Protein AF-A0A9C9X2F8-F1 (afdb_monomer_lite)

Radius of gyration: 18.72 Å; chains: 1; bounding box: 45×38×49 Å

Secondary structure (DSSP, 8-state):
-------TTS---HHHHHHHHHGGG---EEES-PBPBTT-TTSPPB-GGGGHHHHHHHHS-GGG-SEEEE-TTSTTTT-B-TTBGGGGSSTT-BGGGT-SEEEE-S-GGG--PPPPPTTSS-TTTHHHHHHH-S---GGGG-TT--HHHHHHHHHHHH-HHHHTTT--

Structure (mmCIF, N/CA/C/O backbone):
data_AF-A0A9C9X2F8-F1
#
_entry.id   AF-A0A9C9X2F8-F1
#
loop_
_atom_site.group_PDB
_atom_site.id
_atom_site.type_symbol
_atom_site.label_atom_id
_atom_site.label_alt_id
_atom_site.label_comp_id
_atom_site.label_asym_id
_atom_site.label_entity_id
_atom_site.label_seq_id
_atom_site.pdbx_PDB_ins_code
_atom_site.Cartn_x
_atom_site.Cartn_y
_atom_site.Cartn_z
_atom_site.occupancy
_atom_site.B_iso_or_equiv
_atom_site.auth_seq_id
_atom_site.auth_comp_id
_atom_site.auth_asym_id
_atom_site.auth_atom_id
_atom_site.pdbx_PDB_model_num
ATOM 1 N N . MET A 1 1 ? -17.280 -19.512 14.807 1.00 25.94 1 MET A N 1
ATOM 2 C CA . MET A 1 1 ? -17.739 -19.463 13.405 1.00 25.94 1 MET A CA 1
ATOM 3 C C . MET A 1 1 ? -16.893 -18.416 12.729 1.00 25.94 1 MET A C 1
ATOM 5 O O . MET A 1 1 ? -16.997 -17.252 13.082 1.00 25.94 1 MET A O 1
ATOM 9 N N . ILE A 1 2 ? -15.946 -18.869 11.920 1.00 29.59 2 ILE A N 1
ATOM 10 C CA . ILE A 1 2 ? -14.978 -18.025 11.233 1.00 29.59 2 ILE A CA 1
ATOM 11 C C . ILE A 1 2 ? -15.634 -17.686 9.886 1.00 29.59 2 ILE A C 1
ATOM 13 O O . ILE A 1 2 ? -16.286 -18.530 9.276 1.00 29.59 2 ILE A O 1
ATOM 17 N N . SER A 1 3 ? -15.610 -16.417 9.495 1.00 25.34 3 SER A N 1
ATOM 18 C CA . SER A 1 3 ? -16.040 -15.980 8.169 1.00 25.34 3 SER A CA 1
ATOM 19 C C . SER A 1 3 ? -15.026 -14.961 7.687 1.00 25.34 3 SER A C 1
ATOM 21 O O . SER A 1 3 ? -14.938 -13.866 8.238 1.00 25.34 3 SER A O 1
ATOM 23 N N . SER A 1 4 ? -14.219 -15.336 6.704 1.00 35.31 4 SER A N 1
ATOM 24 C CA . SER A 1 4 ? -13.266 -14.438 6.050 1.00 35.31 4 SER A CA 1
ATOM 25 C C . SER A 1 4 ? -13.968 -13.637 4.952 1.00 35.31 4 SER A C 1
ATOM 27 O O . SER A 1 4 ? -14.810 -14.159 4.215 1.00 35.31 4 SER A O 1
ATOM 29 N N . VAL A 1 5 ? -13.629 -12.354 4.861 1.00 45.47 5 VAL A N 1
ATOM 30 C CA . VAL A 1 5 ? -14.133 -11.379 3.882 1.00 45.47 5 VAL A CA 1
ATOM 31 C C . VAL A 1 5 ? -13.143 -11.371 2.696 1.00 45.47 5 VAL A C 1
ATOM 33 O O . VAL A 1 5 ? -11.949 -11.285 2.944 1.00 45.47 5 VAL A O 1
ATOM 36 N N . ARG A 1 6 ? -13.423 -11.599 1.398 1.00 51.44 6 ARG A N 1
ATOM 37 C CA . ARG A 1 6 ? -14.552 -11.452 0.442 1.00 51.44 6 ARG A CA 1
ATOM 38 C C . ARG A 1 6 ? -14.752 -10.079 -0.202 1.00 51.44 6 ARG A C 1
ATOM 40 O O . ARG A 1 6 ? -15.878 -9.604 -0.229 1.00 51.44 6 ARG A O 1
ATOM 47 N N . ALA A 1 7 ? -13.732 -9.534 -0.871 1.00 41.25 7 ALA A N 1
ATOM 48 C CA . ALA A 1 7 ? -13.933 -8.474 -1.866 1.00 41.25 7 ALA A CA 1
ATOM 49 C C . ALA A 1 7 ? -14.735 -8.996 -3.084 1.00 41.25 7 ALA A C 1
ATOM 51 O O . ALA A 1 7 ? -14.185 -9.316 -4.138 1.00 41.25 7 ALA A O 1
ATOM 52 N N . VAL A 1 8 ? -16.049 -9.150 -2.921 1.00 39.16 8 VAL A N 1
ATOM 53 C CA . VAL A 1 8 ? -16.995 -9.476 -3.991 1.00 39.16 8 VAL A CA 1
ATOM 54 C C . VAL A 1 8 ? -17.320 -8.166 -4.704 1.00 39.16 8 VAL A C 1
ATOM 56 O O . VAL A 1 8 ? -18.042 -7.338 -4.164 1.00 39.16 8 VAL A O 1
ATOM 59 N N . GLY A 1 9 ? -16.760 -7.963 -5.901 1.00 37.91 9 GLY A N 1
ATOM 60 C CA . GLY A 1 9 ? -17.049 -6.788 -6.740 1.00 37.91 9 GLY A CA 1
ATOM 61 C C . GLY A 1 9 ? -15.831 -6.064 -7.322 1.00 37.91 9 GLY A C 1
ATOM 62 O O . GLY A 1 9 ? -15.999 -5.166 -8.142 1.00 37.91 9 GLY A O 1
ATOM 63 N N . THR A 1 10 ? -14.609 -6.451 -6.956 1.00 45.69 10 THR A N 1
ATOM 64 C CA . THR A 1 10 ? -13.365 -5.919 -7.540 1.00 45.69 10 THR A CA 1
ATOM 65 C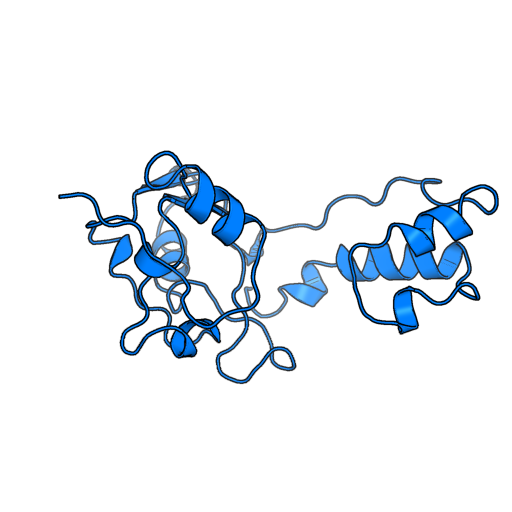 C . THR A 1 10 ? -12.691 -6.920 -8.480 1.00 45.69 10 THR A C 1
ATOM 67 O O . THR A 1 10 ? -13.000 -8.112 -8.481 1.00 45.69 10 THR A O 1
ATOM 70 N N . ILE A 1 11 ? -11.771 -6.410 -9.311 1.00 49.09 11 ILE A N 1
ATOM 71 C CA . ILE A 1 11 ? -10.882 -7.188 -10.190 1.00 49.09 11 ILE A CA 1
ATOM 72 C C . ILE A 1 11 ? -10.329 -8.398 -9.421 1.00 49.09 11 ILE A C 1
ATOM 74 O O . ILE A 1 11 ? -9.925 -8.268 -8.265 1.00 49.09 11 ILE A O 1
ATOM 78 N N . VAL A 1 12 ? -10.314 -9.575 -10.054 1.00 54.19 12 VAL A N 1
ATOM 79 C CA . VAL A 1 12 ? -9.730 -10.795 -9.480 1.00 54.19 12 VAL A CA 1
ATOM 80 C C . VAL A 1 12 ? -8.234 -10.568 -9.253 1.00 54.19 12 VAL A C 1
ATOM 82 O O . VAL A 1 12 ? -7.422 -10.696 -10.163 1.00 54.19 12 VAL A O 1
ATOM 85 N N . CYS A 1 13 ? -7.874 -10.199 -8.028 1.00 67.94 13 CYS A N 1
ATOM 86 C CA . CYS A 1 13 ? -6.489 -10.105 -7.587 1.00 67.94 13 CYS A CA 1
ATOM 87 C C . CYS A 1 13 ? -6.002 -11.476 -7.100 1.00 67.94 13 CYS A C 1
ATOM 89 O O . CYS A 1 13 ? -6.800 -12.303 -6.657 1.00 67.94 13 CYS A O 1
ATOM 91 N N . LEU A 1 14 ? -4.683 -11.701 -7.118 1.00 80.75 14 LEU A N 1
ATOM 92 C CA . LEU A 1 14 ? -4.062 -12.956 -6.666 1.00 80.75 14 LEU A CA 1
ATOM 93 C C . LEU A 1 14 ? -4.565 -13.405 -5.282 1.00 80.75 14 LEU A C 1
ATOM 95 O O . LEU A 1 14 ? -4.837 -14.585 -5.089 1.00 80.75 14 LEU A O 1
ATOM 99 N N . GLY A 1 15 ? -4.766 -12.467 -4.350 1.00 81.38 15 GLY A N 1
ATOM 100 C CA . GLY A 1 15 ? -5.301 -12.767 -3.018 1.00 81.38 15 GLY A CA 1
ATOM 101 C C . GLY A 1 15 ? -6.671 -13.456 -3.043 1.00 81.38 15 GLY A C 1
ATOM 102 O O . GLY A 1 15 ? -6.886 -14.406 -2.296 1.00 81.38 15 GLY A O 1
ATOM 103 N N . ASN A 1 16 ? -7.563 -13.065 -3.960 1.00 80.12 16 ASN A N 1
ATOM 104 C CA . ASN A 1 16 ? -8.880 -13.694 -4.103 1.00 80.12 16 ASN A CA 1
ATOM 105 C C . ASN A 1 16 ? -8.765 -15.136 -4.617 1.00 80.12 16 ASN A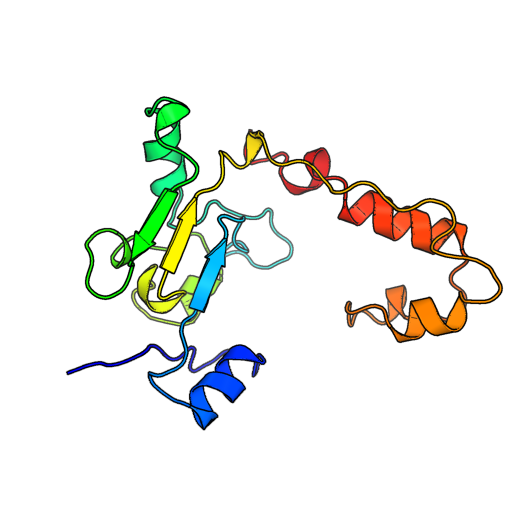 C 1
ATOM 107 O O . ASN A 1 16 ? -9.527 -15.997 -4.187 1.00 80.12 16 ASN A O 1
ATOM 111 N N . LEU A 1 17 ? -7.807 -15.408 -5.511 1.00 86.81 17 LEU A N 1
ATOM 112 C CA . LEU A 1 17 ? -7.546 -16.757 -6.023 1.00 86.81 17 LEU A CA 1
ATOM 113 C C . LEU A 1 17 ? -6.962 -17.663 -4.938 1.00 86.81 17 LEU A C 1
ATOM 115 O O . LEU A 1 17 ? -7.425 -18.788 -4.765 1.00 86.81 17 LEU A O 1
ATOM 119 N N . VAL A 1 18 ? -5.991 -17.155 -4.172 1.00 88.69 18 VAL A N 1
ATOM 120 C CA . VAL A 1 18 ? -5.421 -17.877 -3.026 1.00 88.69 18 VAL A CA 1
ATOM 121 C C . VAL A 1 18 ? -6.527 -18.198 -2.027 1.00 88.69 18 VAL A C 1
ATOM 123 O O . VAL A 1 18 ? -6.706 -19.357 -1.660 1.00 88.69 18 VAL A O 1
ATOM 126 N N . TYR A 1 19 ? -7.334 -17.205 -1.653 1.00 86.12 19 TYR A N 1
ATOM 127 C CA . TYR A 1 19 ? -8.460 -17.405 -0.750 1.00 86.12 19 TYR A CA 1
ATOM 128 C C . TYR A 1 19 ? -9.468 -18.435 -1.281 1.00 86.12 19 TYR A C 1
ATOM 130 O O . TYR A 1 19 ? -9.891 -19.316 -0.538 1.00 86.12 19 TYR A O 1
ATOM 138 N N . ALA A 1 20 ? -9.815 -18.388 -2.571 1.00 87.62 20 ALA A N 1
ATOM 139 C CA . ALA A 1 20 ? -10.707 -19.373 -3.183 1.00 87.62 20 ALA A CA 1
ATOM 140 C C . ALA A 1 20 ? -10.159 -20.811 -3.096 1.00 87.62 20 ALA A C 1
ATOM 142 O O . ALA A 1 20 ? -10.940 -21.756 -3.008 1.00 87.62 20 ALA A O 1
ATOM 143 N N . GLN A 1 21 ? -8.834 -20.979 -3.095 1.00 93.31 21 GLN A N 1
ATOM 144 C CA . GLN A 1 21 ? -8.182 -22.286 -3.047 1.00 93.31 21 GLN A CA 1
ATOM 145 C C . GLN A 1 21 ? -7.992 -22.827 -1.622 1.00 93.31 21 GLN A C 1
ATOM 147 O O . GLN A 1 21 ? -8.156 -24.027 -1.406 1.00 93.31 21 GLN A O 1
ATOM 152 N N . ILE A 1 22 ? -7.613 -21.981 -0.656 1.00 93.25 22 ILE A N 1
ATOM 153 C CA . ILE A 1 22 ? -7.232 -22.432 0.700 1.00 93.25 22 ILE A CA 1
ATOM 154 C C . ILE A 1 22 ? -8.158 -21.932 1.817 1.00 93.25 22 ILE A C 1
ATOM 156 O O . ILE A 1 22 ? -7.978 -22.314 2.977 1.00 93.25 22 ILE A O 1
ATOM 160 N N . GLY A 1 23 ? -9.155 -21.112 1.481 1.00 89.06 23 GLY A N 1
ATOM 161 C CA . GLY A 1 23 ? -10.150 -20.575 2.403 1.00 89.06 23 GLY A CA 1
ATOM 162 C C . GLY A 1 23 ? -9.517 -19.862 3.593 1.00 89.06 23 GLY A C 1
ATOM 163 O O . GLY A 1 23 ? -8.592 -19.064 3.452 1.00 89.06 23 GLY A O 1
ATOM 164 N N . GLU A 1 24 ? -9.986 -20.207 4.788 1.00 87.75 24 GLU A N 1
ATOM 165 C CA . GLU A 1 24 ? -9.591 -19.587 6.061 1.00 87.75 24 GLU A CA 1
ATOM 166 C C . GLU A 1 24 ? -8.127 -19.811 6.458 1.00 87.75 24 GLU A C 1
ATOM 168 O O . GLU A 1 24 ? -7.652 -19.217 7.422 1.00 87.75 24 GLU A O 1
ATOM 173 N N . LYS A 1 25 ? -7.394 -20.653 5.720 1.00 89.81 25 LYS A N 1
ATOM 174 C CA . LYS A 1 25 ? -5.940 -20.787 5.881 1.00 89.81 25 LYS A CA 1
ATOM 175 C C . LYS A 1 25 ? -5.177 -19.603 5.274 1.00 89.81 25 LYS A C 1
ATOM 177 O O . LYS A 1 25 ? -3.975 -19.488 5.491 1.00 89.81 25 LYS A O 1
ATOM 182 N N . CYS A 1 26 ? -5.848 -18.751 4.499 1.00 90.56 26 CYS A N 1
ATOM 183 C CA . CYS A 1 26 ? -5.304 -17.502 3.983 1.00 90.56 26 CYS A CA 1
ATOM 184 C C . CYS A 1 26 ? -5.438 -16.381 5.023 1.00 90.56 26 CYS A C 1
ATOM 186 O O . CYS A 1 26 ? -6.452 -16.280 5.713 1.00 90.56 26 CYS A O 1
ATOM 188 N N . CYS A 1 27 ? -4.433 -15.510 5.087 1.00 91.25 27 CYS A N 1
ATOM 189 C CA . CYS A 1 27 ? -4.436 -14.298 5.900 1.00 91.25 27 CYS A CA 1
ATOM 190 C C . CYS A 1 27 ? -3.924 -13.124 5.059 1.00 91.25 27 CYS A C 1
ATOM 192 O O . CYS A 1 27 ? -2.909 -13.249 4.369 1.00 91.25 27 CYS A O 1
ATOM 194 N N . THR A 1 28 ? -4.625 -11.993 5.115 1.00 92.31 28 THR A N 1
ATOM 195 C CA . THR A 1 28 ? -4.243 -10.747 4.448 1.00 92.31 28 THR A CA 1
ATOM 196 C C . THR A 1 28 ? -3.644 -9.780 5.458 1.00 92.31 28 THR A C 1
ATOM 198 O O . THR A 1 28 ? -4.343 -9.263 6.327 1.00 92.31 28 THR A O 1
ATOM 201 N N . ILE A 1 29 ? -2.354 -9.487 5.304 1.00 95.06 29 ILE A N 1
ATOM 202 C CA . ILE A 1 29 ? -1.645 -8.497 6.116 1.00 95.06 29 ILE A CA 1
ATOM 203 C C . ILE A 1 29 ? -1.474 -7.227 5.289 1.00 95.06 29 ILE A C 1
ATOM 205 O O . ILE A 1 29 ? -0.885 -7.264 4.207 1.00 95.06 29 ILE A O 1
ATOM 209 N N . PHE A 1 30 ? -1.956 -6.097 5.800 1.00 95.62 30 PHE A N 1
ATOM 210 C CA . PHE A 1 30 ? -1.748 -4.800 5.172 1.00 95.62 30 PHE A CA 1
ATOM 211 C C . PHE A 1 30 ? -0.668 -3.999 5.893 1.00 95.62 30 PHE A C 1
ATOM 213 O O . PHE A 1 30 ? -0.725 -3.781 7.104 1.00 95.62 30 PHE A O 1
ATOM 220 N N . LEU A 1 31 ? 0.307 -3.524 5.122 1.00 96.31 31 LEU A N 1
ATOM 221 C CA . LEU A 1 31 ? 1.311 -2.580 5.595 1.00 96.31 31 LEU A CA 1
ATOM 222 C C . LEU A 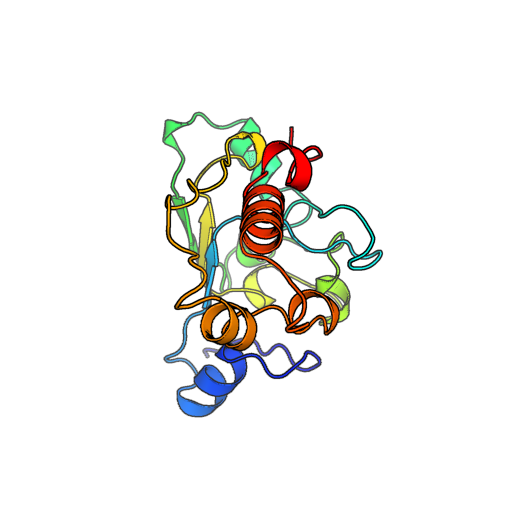1 31 ? 0.768 -1.164 5.427 1.00 96.31 31 LEU A C 1
ATOM 224 O O . LEU A 1 31 ? 0.315 -0.802 4.336 1.00 96.31 31 LEU A O 1
ATOM 228 N N . HIS A 1 32 ? 0.834 -0.372 6.497 1.00 95.88 32 HIS A N 1
ATOM 229 C CA . HIS A 1 32 ? 0.357 1.005 6.529 1.00 95.88 32 HIS A CA 1
ATOM 230 C C . HIS A 1 32 ? 0.845 1.777 5.298 1.00 95.88 32 HIS A C 1
ATOM 232 O O . HIS A 1 32 ? 2.043 1.950 5.071 1.00 95.88 32 HIS A O 1
ATOM 238 N N . SER A 1 33 ? -0.098 2.159 4.443 1.00 93.88 33 SER A N 1
ATOM 239 C CA . SER A 1 33 ? 0.160 2.856 3.190 1.00 93.88 33 SER A CA 1
ATOM 240 C C . SER A 1 33 ? -1.105 3.583 2.735 1.00 93.88 33 SER A C 1
ATOM 242 O O . SER A 1 33 ? -2.204 3.138 3.071 1.00 93.88 33 SER A O 1
ATOM 244 N N . PRO A 1 34 ? -0.986 4.692 1.984 1.00 93.69 34 PRO A N 1
ATOM 245 C CA . PRO A 1 34 ? -2.136 5.507 1.609 1.00 93.69 34 PRO A CA 1
ATOM 246 C C . PRO A 1 34 ? -3.171 4.772 0.761 1.00 93.69 34 PRO A C 1
ATOM 248 O O . PRO A 1 34 ? -2.831 3.922 -0.064 1.00 93.69 34 PRO A O 1
ATOM 251 N N . TRP A 1 35 ? -4.436 5.165 0.892 1.00 93.75 35 TRP A N 1
ATOM 252 C CA . TRP A 1 35 ? -5.541 4.580 0.133 1.00 93.75 35 TRP A CA 1
ATOM 253 C C . TRP A 1 35 ? -6.000 5.479 -1.018 1.00 93.75 35 TRP A C 1
ATOM 255 O O . TRP A 1 35 ? -5.907 6.704 -0.915 1.00 93.75 35 TRP A O 1
ATOM 265 N N . PRO A 1 36 ? -6.475 4.916 -2.146 1.00 92.38 36 PRO A N 1
ATOM 266 C CA . PRO A 1 36 ? -7.051 5.722 -3.217 1.00 92.38 36 PRO A CA 1
ATOM 267 C C . PRO A 1 36 ? -8.250 6.521 -2.699 1.00 92.38 36 PRO A C 1
ATOM 269 O O . PRO A 1 36 ? -9.055 6.002 -1.931 1.00 92.38 36 PRO A O 1
ATOM 272 N N . SER A 1 37 ? -8.402 7.773 -3.129 1.00 93.69 37 SER A N 1
ATOM 273 C CA . SER A 1 37 ? -9.532 8.610 -2.711 1.00 93.69 37 SER A CA 1
ATOM 274 C C . SER A 1 37 ? -10.870 8.072 -3.222 1.00 93.69 37 SER A C 1
ATOM 276 O O . SER A 1 37 ? -10.969 7.602 -4.357 1.00 93.69 37 SER A O 1
ATOM 278 N N . LYS A 1 38 ? -11.944 8.273 -2.449 1.00 94.50 38 LYS A N 1
ATOM 279 C CA . LYS A 1 38 ? -13.335 8.055 -2.892 1.00 94.50 38 LYS A CA 1
ATOM 280 C C . LYS A 1 38 ? -13.709 8.825 -4.162 1.00 94.50 38 LYS A C 1
ATOM 282 O O . LYS A 1 38 ? -14.688 8.484 -4.819 1.00 94.50 38 LYS A O 1
ATOM 287 N N . CYS A 1 39 ? -12.951 9.871 -4.491 1.00 93.69 39 CYS A N 1
ATOM 288 C CA . CYS A 1 39 ? -13.121 10.681 -5.694 1.00 93.69 39 CYS A CA 1
ATOM 289 C C . CYS A 1 39 ? -12.356 10.119 -6.914 1.00 93.69 39 CYS A C 1
ATOM 291 O O . CYS A 1 39 ? -12.306 10.776 -7.953 1.00 93.69 39 CYS A O 1
ATOM 293 N N . GLY A 1 40 ? -11.761 8.927 -6.793 1.00 88.94 40 GLY A N 1
ATOM 294 C CA . GLY A 1 40 ? -11.080 8.198 -7.862 1.00 88.94 40 GLY A CA 1
ATOM 295 C C . GLY A 1 40 ? -9.552 8.326 -7.849 1.00 88.94 40 GLY A C 1
ATOM 296 O O . GLY A 1 40 ? -8.971 9.156 -7.151 1.00 88.94 40 GLY A O 1
ATOM 297 N N . TYR A 1 41 ? -8.896 7.506 -8.677 1.00 85.00 41 TYR A N 1
ATOM 298 C CA . TYR A 1 41 ? -7.430 7.391 -8.774 1.00 85.00 41 TYR A CA 1
ATOM 299 C C . TYR A 1 41 ? -6.717 8.641 -9.314 1.00 85.00 41 TYR A C 1
ATOM 301 O O . TYR A 1 41 ? -5.503 8.762 -9.177 1.00 85.00 41 TYR A O 1
ATOM 309 N N . SER A 1 42 ? -7.448 9.576 -9.930 1.00 87.06 42 SER A N 1
ATOM 310 C CA . SER A 1 42 ? -6.897 10.853 -10.408 1.00 87.06 42 SER A CA 1
ATOM 311 C C . SER A 1 42 ? -6.765 11.906 -9.305 1.00 87.06 42 SER A C 1
ATOM 313 O O . SER A 1 42 ? -6.236 12.994 -9.542 1.00 87.06 42 SER A O 1
ATOM 315 N N . LYS A 1 43 ? -7.273 11.618 -8.104 1.00 89.62 43 LYS A N 1
ATOM 316 C CA . LYS A 1 43 ? -7.210 12.507 -6.947 1.00 89.62 43 LYS A CA 1
ATOM 317 C C . LYS A 1 43 ? -6.084 12.081 -6.004 1.00 89.62 43 LYS A C 1
ATOM 319 O O . LYS A 1 43 ? -5.652 10.929 -6.057 1.00 89.62 43 LYS A O 1
ATOM 324 N N . PRO A 1 44 ? -5.587 12.999 -5.153 1.00 89.56 44 PRO A N 1
ATOM 325 C CA . PRO A 1 44 ? -4.608 12.641 -4.137 1.00 89.56 44 PRO A CA 1
ATOM 326 C C . PRO A 1 44 ? -5.109 11.477 -3.280 1.00 89.56 44 PRO A C 1
ATOM 328 O O . PRO A 1 44 ? -6.311 11.357 -3.046 1.00 89.56 44 PRO A O 1
ATOM 331 N N . TYR A 1 45 ? -4.186 10.633 -2.824 1.00 91.81 45 TYR A N 1
ATOM 332 C CA . TYR A 1 45 ? -4.496 9.557 -1.886 1.00 91.81 45 TYR A CA 1
ATOM 333 C C . TYR A 1 45 ? -5.104 10.114 -0.585 1.00 91.81 45 TYR A C 1
ATOM 335 O O . TYR A 1 45 ? -5.075 11.313 -0.325 1.00 91.81 45 TYR A O 1
ATOM 343 N N . VAL A 1 46 ? -5.661 9.246 0.245 1.00 94.56 46 VAL A N 1
ATOM 344 C CA . VAL A 1 46 ? -6.182 9.588 1.571 1.00 94.56 46 VAL A CA 1
ATOM 345 C C . VAL A 1 46 ? -5.520 8.720 2.632 1.00 94.56 46 VAL A C 1
ATOM 347 O O . VAL A 1 46 ? -4.913 7.690 2.316 1.00 94.56 46 VAL A O 1
ATOM 350 N N . TYR A 1 47 ? -5.631 9.145 3.887 1.00 95.56 47 TYR A N 1
ATOM 351 C CA . TYR A 1 47 ? -5.202 8.323 5.006 1.00 95.56 47 TYR A CA 1
ATOM 352 C C . TYR A 1 47 ? -6.064 7.051 5.088 1.00 95.56 47 TYR A C 1
ATOM 354 O O . TYR A 1 47 ? -7.272 7.113 4.831 1.00 95.56 47 TYR A O 1
ATOM 362 N N . PRO A 1 48 ? -5.476 5.893 5.432 1.00 95.62 48 PRO A N 1
ATOM 363 C CA . PRO A 1 48 ? -6.238 4.693 5.755 1.00 95.62 48 PRO A CA 1
ATOM 364 C C . PRO A 1 48 ? -7.180 4.930 6.927 1.00 95.62 48 PRO A C 1
ATOM 366 O O . PRO A 1 48 ? -6.902 5.762 7.789 1.00 95.62 48 PRO A O 1
ATOM 369 N N . ALA A 1 49 ? -8.262 4.155 6.983 1.00 96.44 49 ALA A N 1
ATOM 370 C CA . ALA A 1 49 ? -9.185 4.173 8.115 1.00 96.44 49 ALA A CA 1
ATOM 371 C C . ALA A 1 49 ? -9.661 5.600 8.504 1.00 96.44 49 ALA A C 1
ATOM 373 O O . ALA A 1 49 ? -9.681 5.973 9.678 1.00 96.44 49 ALA A O 1
ATOM 374 N N . ASP A 1 50 ? -9.925 6.436 7.492 1.00 96.38 50 ASP A N 1
ATOM 375 C CA . ASP A 1 50 ? -10.328 7.844 7.618 1.00 96.38 50 ASP A CA 1
ATOM 376 C C . ASP A 1 50 ? -9.368 8.731 8.441 1.00 96.38 50 ASP A C 1
ATOM 378 O O . ASP A 1 50 ? -9.753 9.794 8.925 1.00 96.38 50 ASP A O 1
ATOM 382 N N . GLY A 1 51 ? -8.097 8.328 8.561 1.00 95.94 51 GLY A N 1
ATOM 383 C CA . GLY A 1 51 ? -7.059 9.056 9.299 1.00 95.94 51 GLY A CA 1
ATOM 384 C C . GLY A 1 51 ? -7.056 8.817 10.804 1.00 95.94 51 GLY A C 1
ATOM 385 O O . GLY A 1 51 ? -6.241 9.414 11.502 1.00 95.94 51 GLY A O 1
ATOM 386 N N . ILE A 1 52 ? -7.914 7.933 11.318 1.00 97.12 52 ILE A N 1
ATOM 387 C CA . ILE A 1 52 ? -8.003 7.656 12.759 1.00 97.12 52 ILE A CA 1
ATOM 388 C C . ILE A 1 52 ? -6.710 7.014 13.276 1.00 97.12 52 ILE A C 1
ATOM 390 O O . ILE A 1 52 ? -6.233 7.370 14.352 1.00 97.12 52 ILE A O 1
ATOM 394 N N . ILE A 1 53 ? -6.121 6.098 12.499 1.00 96.56 53 ILE A N 1
ATOM 395 C CA . ILE A 1 53 ? -4.861 5.428 12.858 1.00 96.56 53 ILE A CA 1
ATOM 396 C C . ILE A 1 53 ? -3.732 6.461 12.957 1.00 96.56 53 ILE A C 1
ATOM 398 O O . ILE A 1 53 ? -3.026 6.510 13.961 1.00 96.56 53 ILE A O 1
ATOM 402 N N . ASP A 1 54 ? -3.581 7.313 11.945 1.00 95.06 54 ASP A N 1
ATOM 403 C CA . ASP A 1 54 ? -2.549 8.349 11.916 1.00 95.06 54 ASP A CA 1
ATOM 404 C C . ASP A 1 54 ? -2.729 9.382 13.032 1.00 95.06 54 ASP A C 1
ATOM 406 O O . ASP A 1 54 ? -1.752 9.748 13.680 1.00 95.06 54 ASP A O 1
ATOM 410 N N . ALA A 1 55 ? -3.966 9.808 13.306 1.00 95.25 55 ALA A N 1
ATOM 411 C CA . ALA A 1 55 ? -4.266 10.725 14.403 1.00 95.25 55 ALA A CA 1
ATOM 412 C C . ALA A 1 55 ? -3.888 10.129 15.768 1.00 95.25 55 ALA A C 1
ATOM 414 O O . ALA A 1 55 ? -3.293 10.817 16.591 1.00 95.25 55 ALA A O 1
ATOM 415 N N . LEU A 1 56 ? -4.162 8.839 15.992 1.00 94.50 56 LEU A N 1
ATOM 416 C CA . LEU A 1 56 ? -3.737 8.141 17.205 1.00 94.50 56 LEU A CA 1
ATOM 417 C C . LEU A 1 56 ? -2.209 8.150 17.349 1.00 94.50 56 LEU A C 1
ATOM 419 O O . LEU A 1 56 ? -1.690 8.511 18.401 1.00 94.50 56 LEU A O 1
ATOM 423 N N . PHE A 1 57 ? -1.476 7.765 16.302 1.00 94.81 57 PHE A N 1
ATOM 424 C CA . PHE A 1 57 ? -0.014 7.684 16.368 1.00 94.81 57 PHE A CA 1
ATOM 425 C C . PHE A 1 57 ? 0.696 9.040 16.321 1.00 94.81 57 PHE A C 1
ATOM 427 O O . PHE A 1 57 ? 1.875 9.099 16.664 1.00 94.81 57 PHE A O 1
ATOM 434 N N . ALA A 1 58 ? 0.007 10.118 15.943 1.00 93.00 58 ALA A N 1
ATOM 435 C CA . ALA A 1 58 ? 0.518 11.480 16.077 1.00 93.00 58 ALA A CA 1
ATOM 436 C C . ALA A 1 58 ? 0.645 11.910 17.550 1.00 93.00 58 ALA A C 1
ATOM 438 O O . ALA A 1 58 ? 1.555 12.664 17.886 1.00 93.00 58 ALA A O 1
ATOM 439 N N . GLU A 1 59 ? -0.221 11.390 18.424 1.00 94.19 59 GLU A N 1
ATOM 440 C CA . GLU A 1 59 ? -0.227 11.678 19.867 1.00 94.19 59 GLU A CA 1
ATOM 441 C C . GLU A 1 59 ? 0.659 10.712 20.678 1.00 94.19 59 GLU A C 1
ATOM 443 O O . GLU A 1 59 ? 0.950 10.948 21.852 1.00 94.19 59 GLU A O 1
ATOM 448 N N . LEU A 1 60 ? 1.097 9.605 20.071 1.00 93.38 60 LEU A N 1
ATOM 449 C CA . LEU A 1 60 ? 1.929 8.594 20.722 1.00 93.38 60 LEU A CA 1
ATOM 450 C C . LEU A 1 60 ? 3.419 8.813 20.442 1.00 93.38 60 LEU A C 1
ATOM 452 O O . LEU A 1 60 ? 3.838 9.238 19.366 1.00 93.38 60 LEU A O 1
ATOM 456 N N . SER A 1 61 ? 4.259 8.448 21.410 1.00 91.62 61 SER A N 1
ATOM 457 C CA . SER A 1 61 ? 5.708 8.434 21.214 1.00 91.62 61 SER A CA 1
ATOM 458 C C . SER A 1 61 ? 6.133 7.362 20.208 1.00 91.62 61 SER A C 1
ATOM 460 O O . SER A 1 61 ? 5.505 6.310 20.073 1.00 91.62 61 SER A O 1
ATOM 462 N N . ALA A 1 62 ? 7.286 7.576 19.567 1.00 92.12 62 ALA A N 1
ATOM 463 C CA . ALA A 1 62 ? 7.862 6.624 18.613 1.00 92.12 62 ALA A CA 1
ATOM 464 C C . ALA A 1 62 ? 8.171 5.234 19.202 1.00 92.12 62 ALA A C 1
ATOM 466 O O . ALA A 1 62 ? 8.372 4.288 18.456 1.00 92.12 62 ALA A O 1
ATOM 467 N N . SER A 1 63 ? 8.163 5.079 20.529 1.00 95.19 63 SER A N 1
ATOM 468 C CA . SER A 1 63 ? 8.297 3.780 21.201 1.00 95.19 63 SER A CA 1
ATOM 469 C C . SER A 1 63 ? 7.116 2.829 20.969 1.00 95.19 63 SER A C 1
ATOM 471 O O . SER A 1 63 ? 7.229 1.652 21.296 1.00 95.19 63 SER A O 1
ATOM 473 N N . TYR A 1 64 ? 5.988 3.324 20.449 1.00 94.25 64 TYR A N 1
ATOM 474 C CA . TYR A 1 64 ? 4.792 2.525 20.163 1.00 94.25 64 TYR A CA 1
ATOM 475 C C . TYR A 1 64 ? 4.724 1.999 18.725 1.00 94.25 64 TYR A C 1
ATOM 477 O O . TYR A 1 64 ? 3.780 1.284 18.398 1.00 94.25 64 TYR A O 1
ATOM 485 N N . TYR A 1 65 ? 5.690 2.331 17.862 1.00 94.38 65 TYR A N 1
ATOM 486 C CA . TYR A 1 65 ? 5.775 1.778 16.511 1.00 94.38 65 TYR A CA 1
ATOM 487 C C . TYR A 1 65 ? 7.208 1.340 16.162 1.00 94.38 65 TYR A C 1
ATOM 489 O O . TYR A 1 65 ? 8.170 1.949 16.630 1.00 94.38 65 TYR A O 1
ATOM 497 N N . PRO A 1 66 ? 7.381 0.277 15.352 1.00 96.00 66 PRO A N 1
ATOM 498 C CA . PRO A 1 66 ? 6.353 -0.450 14.597 1.00 96.00 66 PRO A CA 1
ATOM 499 C C . PRO A 1 66 ? 5.455 -1.345 15.469 1.00 96.00 66 PRO A C 1
ATOM 501 O O . PRO A 1 66 ? 5.904 -1.904 16.465 1.00 96.00 66 PRO A O 1
ATOM 504 N N . VAL A 1 67 ? 4.189 -1.504 15.075 1.00 97.38 67 VAL A N 1
ATOM 505 C CA . VAL A 1 67 ? 3.196 -2.324 15.791 1.00 97.38 67 VAL A CA 1
ATOM 506 C C . VAL A 1 67 ? 2.204 -2.979 14.830 1.00 97.38 67 VAL A C 1
ATOM 508 O O . VAL A 1 67 ? 1.897 -2.441 13.765 1.00 97.38 67 VAL A O 1
ATOM 511 N N . GLY A 1 68 ? 1.729 -4.170 15.201 1.00 97.00 68 GLY A N 1
ATOM 512 C CA . GLY A 1 68 ? 0.736 -4.942 14.460 1.00 97.00 68 GLY A CA 1
ATOM 513 C C . GLY A 1 68 ? -0.573 -5.088 15.233 1.00 97.00 68 GLY A C 1
ATOM 514 O O . GLY A 1 68 ? -0.562 -5.222 16.455 1.00 97.00 68 GLY A O 1
ATOM 515 N N . PHE A 1 69 ? -1.687 -5.103 14.509 1.00 97.00 69 PHE A N 1
ATOM 516 C CA . PHE A 1 69 ? -3.033 -5.283 15.041 1.00 97.00 69 PHE A CA 1
ATOM 517 C C . PHE A 1 69 ? -3.747 -6.412 14.306 1.00 97.00 69 PHE A C 1
ATOM 519 O O . PHE A 1 69 ? -3.696 -6.478 13.075 1.00 97.00 69 PHE A O 1
ATOM 526 N N . ASP A 1 70 ? -4.452 -7.253 15.059 1.00 97.00 70 ASP A N 1
ATOM 527 C CA . ASP A 1 70 ? -5.534 -8.067 14.509 1.00 97.00 70 ASP A CA 1
ATOM 528 C C . ASP A 1 70 ? -6.742 -7.155 14.266 1.00 97.00 70 ASP A C 1
ATOM 530 O O . ASP A 1 70 ? -7.109 -6.338 15.120 1.00 97.00 70 ASP A O 1
ATOM 534 N N . THR A 1 71 ? -7.339 -7.254 13.089 1.00 96.62 71 THR A N 1
ATOM 535 C CA . THR A 1 71 ? -8.536 -6.493 12.730 1.00 96.62 71 THR A CA 1
ATOM 536 C C . THR A 1 71 ? -9.800 -7.322 12.944 1.00 96.62 71 THR A C 1
ATOM 538 O O . THR A 1 71 ? -10.850 -6.766 13.242 1.00 96.62 71 THR A O 1
ATOM 541 N N . ARG A 1 72 ? -9.750 -8.649 12.830 1.00 91.38 72 ARG A N 1
ATOM 542 C CA . ARG A 1 72 ? -10.958 -9.464 12.697 1.00 91.38 72 ARG A CA 1
ATOM 543 C C . ARG A 1 72 ? -11.743 -9.512 14.005 1.00 91.38 72 ARG A C 1
ATOM 545 O O . ARG A 1 72 ? -11.285 -10.080 14.994 1.00 91.38 72 ARG A O 1
ATOM 552 N N . GLY A 1 73 ? -12.957 -8.961 14.006 1.00 93.75 73 GLY A N 1
ATOM 553 C CA . GLY A 1 73 ? -13.797 -8.920 15.204 1.00 93.75 73 GLY A CA 1
ATOM 554 C C . GLY A 1 73 ? -13.198 -8.089 16.344 1.00 93.75 73 GLY A C 1
ATOM 555 O O . GLY A 1 73 ? -13.565 -8.292 17.503 1.00 93.75 73 GLY A O 1
ATOM 556 N N . THR A 1 74 ? -12.270 -7.175 16.040 1.00 97.00 74 THR A N 1
ATOM 557 C CA . THR A 1 74 ? -11.660 -6.275 17.025 1.00 97.00 74 THR A CA 1
ATOM 558 C C . THR A 1 74 ? -12.192 -4.849 16.860 1.00 97.00 74 THR A C 1
ATOM 560 O O . THR A 1 74 ? -12.581 -4.457 15.757 1.00 97.00 74 THR A O 1
ATOM 563 N N . PRO A 1 75 ? -12.147 -4.008 17.914 1.00 96.50 75 PRO A N 1
ATOM 564 C CA . PRO A 1 75 ? -12.469 -2.585 17.780 1.00 96.50 75 PRO A CA 1
ATOM 565 C C . PRO A 1 75 ? -11.603 -1.868 16.735 1.00 96.50 75 PRO A C 1
ATOM 567 O O . PRO A 1 75 ? -12.044 -0.902 16.120 1.00 96.50 75 PRO A O 1
ATOM 570 N N . PHE A 1 76 ? -10.376 -2.354 16.515 1.00 96.44 76 PHE A N 1
ATOM 571 C CA . PHE A 1 76 ? -9.473 -1.822 15.499 1.00 96.44 76 PHE A CA 1
ATOM 572 C C . PHE A 1 76 ? -9.948 -2.167 14.078 1.00 96.44 76 PHE A C 1
ATOM 574 O O . PHE A 1 76 ? -9.840 -1.349 13.168 1.00 96.44 76 PHE A O 1
ATOM 581 N N . GLY A 1 77 ? -10.534 -3.349 13.875 1.00 96.94 77 GLY A N 1
ATOM 582 C CA . GLY A 1 77 ? -11.169 -3.719 12.612 1.00 96.94 77 GLY A CA 1
ATOM 583 C C . GLY A 1 77 ? -12.416 -2.922 12.270 1.00 96.94 77 GLY A C 1
ATOM 584 O O . GLY A 1 77 ? -12.695 -2.720 11.091 1.00 96.94 77 GLY A O 1
ATOM 585 N N . SER A 1 78 ? -13.139 -2.430 13.277 1.00 97.06 78 SER A N 1
ATOM 586 C CA . SER A 1 78 ? -14.349 -1.619 13.092 1.00 97.06 78 SER A CA 1
ATOM 587 C C . SER A 1 78 ? -14.073 -0.186 12.618 1.00 97.06 78 SER A C 1
ATOM 589 O O . SER A 1 78 ? -15.016 0.579 12.418 1.00 97.06 78 SER A O 1
ATOM 591 N N . LEU A 1 79 ? -12.804 0.202 12.433 1.00 97.69 79 LEU A N 1
ATOM 592 C CA . LEU A 1 79 ? -12.456 1.525 11.924 1.00 97.69 79 LEU A CA 1
ATOM 593 C C . LEU A 1 79 ? -13.015 1.739 10.498 1.00 97.69 79 LEU A C 1
ATOM 595 O O . LEU A 1 79 ? -12.841 0.866 9.641 1.00 97.69 79 LEU A O 1
ATOM 599 N N . PRO A 1 80 ? -13.665 2.886 10.221 1.00 96.88 80 PRO A N 1
ATOM 600 C CA . PRO A 1 80 ? -14.306 3.172 8.938 1.00 96.88 80 PRO A CA 1
ATOM 601 C C . PRO A 1 80 ? -13.301 3.545 7.844 1.00 96.88 80 PRO A C 1
ATOM 603 O O . PRO A 1 80 ? -12.231 4.067 8.130 1.00 96.88 80 PRO A O 1
ATOM 606 N N . GLY A 1 81 ? -13.669 3.353 6.574 1.00 95.12 81 GLY A N 1
ATOM 607 C CA . GLY A 1 81 ? -12.874 3.796 5.417 1.00 95.12 81 GLY A CA 1
ATOM 608 C C . GLY A 1 81 ? -13.659 4.617 4.390 1.00 95.12 81 GLY A C 1
ATOM 609 O O . GLY A 1 81 ? -13.524 4.403 3.183 1.00 95.12 81 GLY A O 1
ATOM 610 N N . ASN A 1 82 ? -14.495 5.551 4.841 1.00 95.06 82 ASN A N 1
ATOM 611 C CA . ASN A 1 82 ? -15.436 6.313 4.014 1.00 95.06 82 ASN A CA 1
ATOM 612 C C . ASN A 1 82 ? -14.798 7.367 3.100 1.00 95.06 82 ASN A C 1
ATOM 614 O O . ASN A 1 82 ? -15.455 7.887 2.192 1.00 95.06 82 ASN A O 1
ATOM 618 N N . THR A 1 83 ? -13.546 7.737 3.342 1.00 94.94 83 THR A N 1
ATOM 619 C CA . THR A 1 83 ? -12.769 8.662 2.505 1.00 94.94 83 THR A CA 1
ATOM 620 C C . THR A 1 83 ? -12.086 7.962 1.332 1.00 94.94 83 THR A C 1
ATOM 622 O O . THR A 1 83 ? -11.677 8.630 0.376 1.00 94.94 83 THR A O 1
ATOM 625 N N . SER A 1 84 ? -12.010 6.630 1.368 1.00 94.62 84 SER A N 1
ATOM 626 C CA . SER A 1 84 ? -11.341 5.798 0.372 1.00 94.62 84 SER A CA 1
ATOM 627 C C . SER A 1 84 ? -12.277 5.329 -0.738 1.00 94.62 84 SER A C 1
ATOM 629 O O . SER A 1 84 ? -13.485 5.213 -0.552 1.00 94.62 84 SER A O 1
ATOM 631 N N . PHE A 1 85 ? -11.704 5.012 -1.898 1.00 92.81 85 PHE A N 1
ATOM 632 C CA . PHE A 1 85 ? -12.375 4.322 -3.000 1.00 92.81 85 PHE A CA 1
ATOM 633 C C . PHE A 1 85 ? -12.951 2.966 -2.574 1.00 92.81 85 PHE A C 1
ATOM 635 O O . PHE A 1 85 ? -13.987 2.545 -3.083 1.00 92.81 85 PHE A O 1
ATOM 642 N N . TRP A 1 86 ? -12.322 2.302 -1.601 1.00 89.31 86 TRP A N 1
ATOM 643 C CA . TRP A 1 86 ? -12.755 0.994 -1.105 1.00 89.31 86 TRP A CA 1
ATOM 644 C C . TRP A 1 86 ? -14.143 1.010 -0.462 1.00 89.31 86 TRP A C 1
ATOM 646 O O . TRP A 1 86 ? -14.790 -0.033 -0.408 1.00 89.31 86 TRP A O 1
ATOM 656 N N . LYS A 1 87 ? -14.653 2.191 -0.083 1.00 91.50 87 LYS A N 1
ATOM 657 C CA . LYS A 1 87 ? -16.020 2.353 0.420 1.00 91.50 87 LYS A CA 1
ATOM 658 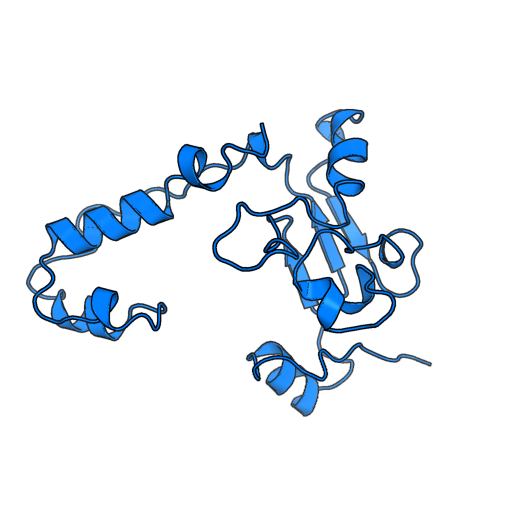C C . LYS A 1 87 ? -17.099 1.837 -0.530 1.00 91.50 87 LYS A C 1
ATOM 660 O O . LYS A 1 87 ? -18.216 1.613 -0.102 1.00 91.50 87 LYS A O 1
ATOM 665 N N . TYR A 1 88 ? -16.819 1.753 -1.831 1.00 89.44 88 TYR A N 1
ATOM 666 C CA . TYR A 1 88 ? -17.816 1.317 -2.811 1.00 89.44 88 TYR A CA 1
ATOM 667 C C . TYR A 1 88 ? -17.922 -0.208 -2.900 1.00 89.44 88 TYR A C 1
ATOM 669 O O . TYR A 1 88 ? -18.832 -0.711 -3.550 1.00 89.44 88 TYR A O 1
ATOM 677 N N . SER A 1 89 ? -17.020 -0.938 -2.238 1.00 82.81 89 SER A N 1
ATOM 678 C CA . SER A 1 89 ? -17.048 -2.399 -2.180 1.00 82.81 89 SER A CA 1
ATOM 679 C C . SER A 1 89 ? -18.097 -2.932 -1.196 1.00 82.81 89 SER A C 1
ATOM 681 O O . SER A 1 89 ? -18.556 -4.057 -1.367 1.00 82.81 89 SER A O 1
ATOM 683 N N . TYR A 1 90 ? -18.490 -2.145 -0.181 1.00 82.25 90 TYR A N 1
ATOM 684 C CA . TYR A 1 90 ? -19.468 -2.534 0.845 1.00 82.25 90 TYR A CA 1
ATOM 685 C C . TYR A 1 90 ? -20.262 -1.318 1.346 1.00 82.25 90 TYR A C 1
ATOM 687 O O . TYR A 1 90 ? -19.688 -0.235 1.413 1.00 82.25 90 TYR A O 1
ATOM 695 N N . PRO A 1 91 ? -21.537 -1.471 1.755 1.00 81.88 91 PRO A N 1
ATOM 696 C CA . PRO A 1 91 ? -22.341 -0.364 2.287 1.00 81.88 91 PRO A CA 1
ATOM 697 C C . PRO A 1 91 ? -21.699 0.364 3.479 1.00 81.88 91 PRO A C 1
ATOM 699 O O . PRO A 1 91 ? -21.680 1.591 3.493 1.00 81.88 91 PRO A O 1
ATOM 702 N N . ASP A 1 92 ? -21.110 -0.394 4.409 1.00 89.81 92 ASP A N 1
ATOM 703 C CA . ASP A 1 92 ? -20.430 0.107 5.608 1.00 89.81 92 ASP A CA 1
ATOM 704 C C . ASP A 1 92 ? -19.000 -0.437 5.640 1.00 89.81 92 ASP A C 1
ATOM 706 O O . ASP A 1 92 ? -18.705 -1.442 6.290 1.00 89.81 92 ASP A O 1
ATOM 710 N N . PHE A 1 93 ? -18.121 0.182 4.850 1.00 93.56 93 PHE A N 1
ATOM 711 C CA . PHE A 1 93 ? -16.754 -0.303 4.699 1.00 93.56 93 PHE A CA 1
ATOM 712 C C . PHE A 1 93 ? -15.913 -0.106 5.968 1.00 93.56 93 PHE A C 1
ATOM 714 O O . PHE A 1 93 ? -15.695 1.030 6.409 1.00 93.56 93 PHE A O 1
ATOM 721 N N . THR A 1 94 ? -15.387 -1.212 6.496 1.00 96.06 94 THR A N 1
ATOM 722 C CA . THR A 1 94 ? -14.531 -1.264 7.691 1.00 96.06 94 THR A CA 1
ATOM 723 C C . THR A 1 94 ? -13.164 -1.882 7.395 1.00 96.06 94 THR A C 1
ATOM 725 O O . THR A 1 94 ? -12.961 -2.565 6.387 1.00 96.06 94 THR A O 1
ATOM 728 N N . LEU A 1 95 ? -12.193 -1.651 8.280 1.00 95.88 95 LEU A N 1
ATOM 729 C CA . LEU A 1 95 ? -10.827 -2.149 8.119 1.00 95.88 95 LEU A CA 1
ATOM 730 C C . LEU A 1 95 ? -10.746 -3.685 8.084 1.00 95.88 95 LEU A C 1
ATOM 732 O O . LEU A 1 95 ? -9.980 -4.231 7.292 1.00 95.88 95 LEU A O 1
ATOM 736 N N . GLU A 1 96 ? -11.552 -4.390 8.882 1.00 94.88 96 GLU A N 1
ATOM 737 C CA . GLU A 1 96 ? -11.584 -5.865 8.889 1.00 94.88 96 GLU A CA 1
ATOM 738 C C . GLU A 1 96 ? -12.081 -6.479 7.572 1.00 94.88 96 GLU A C 1
ATOM 740 O O . GLU A 1 96 ? -11.770 -7.625 7.261 1.00 94.88 96 GLU A O 1
ATOM 745 N N . GLN A 1 97 ? -12.824 -5.719 6.762 1.00 91.38 97 GLN A N 1
ATOM 746 C CA . GLN A 1 97 ? -13.234 -6.164 5.428 1.00 91.38 97 GLN A CA 1
ATOM 747 C C . GLN A 1 97 ? -12.109 -6.031 4.393 1.00 91.38 97 GLN A C 1
ATOM 749 O O . GLN A 1 97 ? -12.223 -6.555 3.282 1.00 91.38 97 GLN A O 1
ATOM 754 N N . TYR A 1 98 ? -11.047 -5.298 4.734 1.00 91.19 98 TYR A N 1
ATOM 755 C CA . TYR A 1 98 ? -9.917 -5.013 3.858 1.00 91.19 98 TYR A CA 1
ATOM 756 C C . TYR A 1 98 ? -8.707 -5.906 4.141 1.00 91.19 98 TYR A C 1
ATOM 758 O O . TYR A 1 98 ? -8.050 -6.365 3.207 1.00 91.19 98 TYR A O 1
ATOM 766 N N . CYS A 1 99 ? -8.398 -6.156 5.413 1.00 93.00 99 CYS A N 1
ATOM 767 C CA . CYS A 1 99 ? -7.298 -7.023 5.822 1.00 93.00 99 CYS A CA 1
ATOM 768 C C . CYS A 1 99 ? -7.601 -7.703 7.157 1.00 93.00 99 CYS A C 1
ATOM 770 O O . CYS A 1 99 ? -8.390 -7.180 7.937 1.00 93.00 99 CYS A O 1
ATOM 772 N N . ASP A 1 100 ? -6.932 -8.825 7.429 1.00 93.62 100 ASP A N 1
ATOM 773 C CA . ASP A 1 100 ? -7.011 -9.578 8.691 1.00 93.62 100 ASP A CA 1
ATOM 774 C C . ASP A 1 100 ? -6.002 -9.069 9.728 1.00 93.62 100 ASP A C 1
ATOM 776 O O . ASP A 1 100 ? -6.192 -9.199 10.935 1.00 93.62 100 ASP A O 1
ATOM 780 N N . CYS A 1 101 ? -4.898 -8.493 9.254 1.00 96.25 101 CYS A N 1
ATOM 781 C CA . CYS A 1 101 ? -3.898 -7.872 10.105 1.00 96.25 101 CYS A CA 1
ATOM 782 C C . CYS A 1 101 ? -3.444 -6.546 9.509 1.00 96.25 101 CYS A C 1
ATOM 784 O O . CYS A 1 101 ? -3.319 -6.397 8.291 1.00 96.25 101 CYS A O 1
ATOM 786 N N . TYR A 1 102 ? -3.127 -5.603 10.384 1.00 97.81 102 TYR A N 1
ATOM 787 C CA . TYR A 1 102 ? -2.633 -4.288 10.019 1.00 97.81 102 TYR A CA 1
ATOM 788 C C . TYR A 1 102 ? -1.296 -4.023 10.695 1.00 97.81 102 TYR A C 1
ATOM 790 O O . TYR A 1 102 ? -1.186 -4.184 11.906 1.00 97.81 102 TYR A O 1
ATOM 798 N N . ILE A 1 103 ? -0.292 -3.581 9.944 1.00 98.00 103 ILE A N 1
ATOM 799 C CA . ILE A 1 103 ? 1.008 -3.195 10.499 1.00 98.00 103 ILE A CA 1
ATOM 800 C C . ILE A 1 103 ? 1.203 -1.697 10.304 1.00 98.00 103 ILE A C 1
ATOM 802 O O . ILE A 1 103 ? 1.365 -1.228 9.176 1.00 98.00 103 ILE A O 1
ATOM 806 N N . PHE A 1 104 ? 1.237 -0.958 11.411 1.00 97.44 104 PHE A N 1
ATOM 807 C CA . PHE A 1 104 ? 1.676 0.430 11.435 1.00 97.44 104 PHE A CA 1
ATOM 808 C C . PHE A 1 104 ? 3.189 0.467 11.649 1.00 97.44 104 PHE A C 1
ATOM 810 O O . PHE A 1 104 ? 3.685 0.155 12.731 1.00 97.44 104 PHE A O 1
ATOM 817 N N . SER A 1 105 ? 3.941 0.811 10.604 1.00 94.88 105 SER A N 1
ATOM 818 C CA . SER A 1 105 ? 5.404 0.843 10.679 1.00 94.88 105 SER A CA 1
ATOM 819 C C . SER A 1 105 ? 5.930 2.162 11.246 1.00 94.88 105 SER A C 1
ATOM 821 O O . SER A 1 105 ? 6.747 2.152 12.160 1.00 94.88 105 SER A O 1
ATOM 823 N N . LYS A 1 106 ? 5.479 3.286 10.682 1.00 94.19 106 LYS A N 1
ATOM 824 C CA . LYS A 1 106 ? 5.813 4.665 11.073 1.00 94.19 106 LYS A CA 1
ATOM 825 C C . LYS A 1 106 ? 4.802 5.631 10.426 1.00 94.19 106 LYS A C 1
ATOM 827 O O . LYS A 1 106 ? 4.094 5.204 9.512 1.00 94.19 106 LYS A O 1
ATOM 832 N N . PRO A 1 107 ? 4.740 6.912 10.825 1.00 92.94 107 PRO A N 1
ATOM 833 C CA . PRO A 1 107 ? 3.916 7.904 10.136 1.00 92.94 107 PRO A CA 1
ATOM 834 C C . PRO A 1 107 ? 4.270 8.032 8.648 1.00 92.94 107 PRO A C 1
ATOM 836 O O . PRO A 1 107 ? 5.449 8.004 8.279 1.00 92.94 107 PRO A O 1
ATOM 839 N N . LEU A 1 108 ? 3.267 8.236 7.788 1.00 91.50 108 LEU A N 1
ATOM 840 C CA . LEU A 1 108 ? 3.462 8.377 6.336 1.00 91.50 108 LEU A CA 1
ATOM 841 C C . LEU A 1 108 ? 4.396 9.537 5.959 1.00 91.50 108 LEU A C 1
ATOM 843 O O . LEU A 1 108 ? 5.136 9.430 4.979 1.00 91.50 108 LEU A O 1
ATOM 847 N N . SER A 1 109 ? 4.425 10.606 6.761 1.00 88.44 109 SER A N 1
ATOM 848 C CA . SER A 1 109 ? 5.359 11.734 6.615 1.00 88.44 109 SER A CA 1
ATOM 849 C C . SER A 1 109 ? 6.832 11.314 6.676 1.00 88.44 109 SER A C 1
ATOM 851 O O . SER A 1 109 ? 7.692 11.992 6.111 1.00 88.44 109 SER A O 1
ATOM 853 N N . GLN A 1 110 ? 7.123 10.187 7.331 1.00 90.69 110 GLN A N 1
ATOM 854 C CA . GLN A 1 110 ? 8.462 9.632 7.516 1.00 90.69 110 GLN A CA 1
ATOM 855 C C . GLN A 1 110 ? 8.810 8.544 6.488 1.00 90.69 110 GLN A C 1
ATOM 857 O O . GLN A 1 110 ? 9.892 7.952 6.563 1.00 90.69 110 GLN A O 1
ATOM 862 N N . TYR A 1 111 ? 7.912 8.211 5.554 1.00 90.94 111 TYR A N 1
ATOM 863 C CA . TYR A 1 111 ? 8.209 7.229 4.511 1.00 90.94 111 TYR A CA 1
ATOM 864 C C . TYR A 1 111 ? 9.186 7.818 3.494 1.00 90.94 111 TYR A C 1
ATOM 866 O O . TYR A 1 111 ? 9.089 8.977 3.088 1.00 90.94 111 TYR A O 1
ATOM 874 N N . GLU A 1 112 ? 10.114 6.983 3.047 1.00 89.94 112 GLU A N 1
ATOM 875 C CA . GLU A 1 112 ? 11.119 7.338 2.055 1.00 89.94 112 GLU A CA 1
ATOM 876 C C . GLU A 1 112 ? 11.106 6.328 0.914 1.00 89.94 112 GLU A C 1
ATOM 878 O O . GLU A 1 112 ? 10.744 5.164 1.090 1.00 89.94 112 GLU A O 1
ATOM 883 N N . GLY A 1 113 ? 11.468 6.804 -0.273 1.00 88.50 113 GLY A N 1
ATOM 884 C CA . GLY A 1 113 ? 11.603 5.941 -1.432 1.00 88.50 113 GLY A CA 1
ATOM 885 C C . GLY A 1 113 ? 12.813 5.033 -1.311 1.00 88.50 113 GLY A C 1
ATOM 886 O O . GLY A 1 113 ? 13.844 5.416 -0.759 1.00 88.50 113 GLY A O 1
ATOM 887 N N . VAL A 1 114 ? 12.705 3.844 -1.896 1.00 89.12 114 VAL A N 1
ATOM 888 C CA . VAL A 1 114 ? 13.855 2.953 -2.055 1.00 89.12 114 VAL A CA 1
ATOM 889 C C . VAL A 1 114 ? 14.890 3.565 -3.002 1.00 89.12 114 VAL A C 1
ATOM 891 O O . VAL A 1 114 ? 14.561 4.329 -3.912 1.00 89.12 114 VAL A O 1
ATOM 894 N N . SER A 1 115 ? 16.157 3.209 -2.800 1.00 89.44 115 SER A N 1
ATOM 895 C CA . SER A 1 115 ? 17.235 3.630 -3.696 1.00 89.44 115 SER A CA 1
ATOM 896 C C . SER A 1 115 ? 17.152 2.897 -5.034 1.00 89.44 115 SER A C 1
ATOM 898 O O . SER A 1 115 ? 17.013 1.676 -5.076 1.00 89.44 115 SER A O 1
ATOM 900 N N . VAL A 1 116 ? 17.292 3.638 -6.134 1.00 88.31 116 VAL A N 1
ATOM 901 C CA . VAL A 1 116 ? 17.379 3.053 -7.478 1.00 88.31 116 VAL A CA 1
ATOM 902 C C . VAL A 1 116 ? 18.745 2.387 -7.658 1.00 88.31 116 VAL A C 1
ATOM 904 O O . VAL A 1 116 ? 19.784 3.034 -7.496 1.00 88.31 116 VAL A O 1
ATOM 907 N N . ILE A 1 117 ? 18.748 1.100 -8.013 1.00 90.12 117 ILE A N 1
ATOM 908 C CA . ILE A 1 117 ? 19.974 0.344 -8.290 1.00 90.12 117 ILE A CA 1
ATOM 909 C C . ILE A 1 117 ? 20.639 0.922 -9.544 1.00 90.12 117 ILE A C 1
ATOM 911 O O . ILE A 1 117 ? 20.029 1.010 -10.612 1.00 90.12 117 ILE A O 1
ATOM 915 N N . LYS A 1 118 ? 21.904 1.332 -9.416 1.00 88.44 118 LYS A N 1
ATOM 916 C CA . LYS A 1 118 ? 22.690 1.841 -10.546 1.00 88.44 118 LYS A CA 1
ATOM 917 C C . LYS A 1 118 ? 22.928 0.725 -11.560 1.00 88.44 118 LYS A C 1
ATOM 919 O O . LYS A 1 118 ? 23.214 -0.401 -11.170 1.00 88.44 118 LYS A O 1
ATOM 924 N N . ASN A 1 119 ? 22.872 1.059 -12.846 1.00 91.38 119 ASN A N 1
ATOM 925 C CA . ASN A 1 119 ? 23.101 0.131 -13.961 1.00 91.38 119 ASN A CA 1
ATOM 926 C C . ASN A 1 119 ? 22.168 -1.102 -13.973 1.00 91.38 119 ASN A C 1
ATOM 928 O O . ASN A 1 119 ? 22.481 -2.092 -14.624 1.00 91.38 119 ASN A O 1
ATOM 932 N N . TRP A 1 120 ? 21.017 -1.032 -13.293 1.00 93.06 120 TRP A N 1
ATOM 933 C CA . TRP A 1 120 ? 19.952 -2.032 -13.383 1.00 93.06 120 TRP A CA 1
ATOM 934 C C . TRP A 1 120 ? 19.407 -2.175 -14.811 1.00 93.06 120 TRP A C 1
ATOM 936 O O . TRP A 1 120 ? 19.276 -3.284 -15.326 1.00 93.06 120 TRP A O 1
ATOM 946 N N . PHE A 1 121 ? 19.146 -1.046 -15.475 1.00 94.31 121 PHE A N 1
ATOM 947 C CA . PHE A 1 121 ? 18.840 -1.000 -16.903 1.00 94.31 121 PHE A CA 1
ATOM 948 C C . PHE A 1 121 ? 20.092 -0.693 -17.717 1.00 94.31 121 PHE A C 1
ATOM 950 O O . PHE A 1 121 ? 20.847 0.232 -17.398 1.00 94.31 121 PHE A O 1
ATOM 957 N N . THR A 1 122 ? 20.264 -1.460 -18.786 1.00 96.19 122 THR A N 1
ATOM 958 C CA . THR A 1 122 ? 21.317 -1.361 -19.796 1.00 96.19 122 THR A CA 1
ATOM 959 C C . THR A 1 122 ? 20.693 -1.569 -21.173 1.00 96.19 122 THR A C 1
ATOM 961 O O . THR A 1 122 ? 19.598 -2.117 -21.284 1.00 96.19 122 THR A O 1
ATOM 964 N N . GLU A 1 123 ? 21.386 -1.186 -22.246 1.00 96.19 123 GLU A N 1
ATOM 965 C CA . GLU A 1 123 ? 20.873 -1.459 -23.598 1.00 96.19 123 GLU A CA 1
ATOM 966 C C . GLU A 1 123 ? 20.706 -2.964 -23.865 1.00 96.19 123 GLU A C 1
ATOM 968 O O . GLU A 1 123 ? 19.791 -3.362 -24.580 1.00 96.19 123 GLU A O 1
ATOM 973 N N . ALA A 1 124 ? 21.518 -3.810 -23.220 1.00 97.06 124 ALA A N 1
ATOM 974 C CA . ALA A 1 124 ? 21.442 -5.261 -23.362 1.00 97.06 124 ALA A CA 1
ATOM 975 C C . ALA A 1 124 ? 20.146 -5.867 -22.790 1.00 97.06 124 ALA A C 1
ATOM 977 O O . ALA A 1 124 ? 19.666 -6.862 -23.326 1.00 97.06 124 ALA A O 1
ATOM 978 N N . ASN A 1 125 ? 19.568 -5.280 -21.734 1.00 96.31 125 ASN A N 1
ATOM 979 C CA . ASN A 1 125 ? 18.352 -5.792 -21.083 1.00 96.31 125 ASN A CA 1
ATOM 980 C C . ASN A 1 125 ? 17.122 -4.881 -21.252 1.00 96.31 125 ASN A C 1
ATOM 982 O O . ASN A 1 125 ? 16.077 -5.146 -20.661 1.00 96.31 125 ASN A O 1
ATOM 986 N N . ARG A 1 126 ? 17.213 -3.821 -22.066 1.00 95.50 126 ARG A N 1
ATOM 987 C CA . ARG A 1 126 ? 16.172 -2.788 -22.202 1.00 95.50 126 ARG A CA 1
ATOM 988 C C . ARG A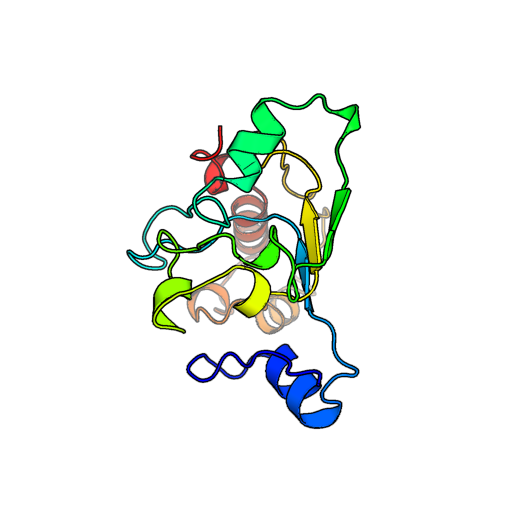 1 126 ? 14.811 -3.349 -22.621 1.00 95.50 126 ARG A C 1
ATOM 990 O O . ARG A 1 126 ? 13.799 -3.019 -22.009 1.00 95.50 126 ARG A O 1
ATOM 997 N N . LEU A 1 127 ? 14.775 -4.204 -23.645 1.00 95.62 127 LEU A N 1
ATOM 998 C CA . LEU A 1 127 ? 13.518 -4.773 -24.153 1.00 95.62 127 LEU A CA 1
ATOM 999 C C . LEU A 1 127 ? 12.886 -5.759 -23.163 1.00 95.62 127 LEU A C 1
ATOM 1001 O O . LEU A 1 127 ? 11.671 -5.746 -22.972 1.00 95.62 127 LEU A O 1
ATOM 1005 N N . GLU A 1 128 ? 13.708 -6.572 -22.499 1.00 95.44 128 GLU A N 1
ATOM 1006 C CA . GLU A 1 128 ? 13.250 -7.480 -21.447 1.00 95.44 128 GLU A CA 1
ATOM 1007 C C . GLU A 1 128 ? 12.689 -6.698 -20.255 1.00 95.44 128 GLU A C 1
ATOM 1009 O O . GLU A 1 128 ? 11.594 -6.993 -19.778 1.00 95.44 128 GLU A O 1
ATOM 1014 N N . ALA A 1 129 ? 13.387 -5.645 -19.824 1.00 93.19 129 ALA A N 1
ATOM 1015 C CA . ALA A 1 129 ? 12.924 -4.763 -18.764 1.00 93.19 129 ALA A CA 1
ATOM 1016 C C . ALA A 1 129 ? 11.535 -4.185 -19.076 1.00 93.19 129 ALA A C 1
ATOM 1018 O O . ALA A 1 129 ? 10.639 -4.281 -18.239 1.00 93.19 129 ALA A O 1
ATOM 1019 N N . ILE A 1 130 ? 11.321 -3.661 -20.289 1.00 92.81 130 ILE A N 1
ATOM 1020 C CA . ILE A 1 130 ? 10.017 -3.135 -20.732 1.00 92.81 130 ILE A CA 1
ATOM 1021 C C . ILE A 1 130 ? 8.940 -4.232 -20.677 1.00 92.81 130 ILE A C 1
ATOM 1023 O O . ILE A 1 130 ? 7.852 -4.027 -20.122 1.00 92.81 130 ILE A O 1
ATOM 1027 N N . ALA A 1 131 ? 9.251 -5.432 -21.174 1.00 91.19 131 ALA A N 1
ATOM 1028 C CA . ALA A 1 131 ? 8.334 -6.569 -21.148 1.00 91.19 131 ALA A CA 1
ATOM 1029 C C . ALA A 1 131 ? 7.926 -6.973 -19.717 1.00 91.19 131 ALA A C 1
ATOM 1031 O O . ALA A 1 131 ? 6.763 -7.317 -19.499 1.00 91.19 131 ALA A O 1
ATOM 1032 N N . GLN A 1 132 ? 8.822 -6.834 -18.736 1.00 90.31 132 GLN A N 1
ATOM 1033 C CA . GLN A 1 132 ? 8.616 -7.241 -17.338 1.00 90.31 132 GLN A CA 1
ATOM 1034 C C . GLN A 1 132 ? 8.034 -6.153 -16.413 1.00 90.31 132 GLN A C 1
ATOM 1036 O O . GLN A 1 132 ? 7.712 -6.437 -15.262 1.00 90.31 132 GLN A O 1
ATOM 1041 N N . ILE A 1 133 ? 7.848 -4.909 -16.876 1.00 87.88 133 ILE A N 1
ATOM 1042 C CA . ILE A 1 133 ? 7.210 -3.851 -16.064 1.00 87.88 133 ILE A CA 1
ATOM 1043 C C . ILE A 1 133 ? 5.806 -4.289 -15.597 1.00 87.88 133 ILE A C 1
ATOM 1045 O O . ILE A 1 133 ? 4.945 -4.607 -16.409 1.00 87.88 133 ILE A O 1
ATOM 1049 N N . ALA A 1 134 ? 5.531 -4.269 -14.293 1.00 81.62 134 ALA A N 1
ATOM 1050 C CA . ALA A 1 134 ? 4.225 -4.691 -13.764 1.00 81.62 134 ALA A CA 1
ATOM 1051 C C . ALA A 1 134 ? 3.077 -3.700 -14.068 1.00 81.62 134 ALA A C 1
ATOM 1053 O O . ALA A 1 134 ? 1.906 -4.016 -13.880 1.00 81.62 134 ALA A O 1
ATOM 1054 N N . ASN A 1 135 ? 3.400 -2.487 -14.523 1.00 80.62 135 ASN A N 1
ATOM 1055 C CA . ASN A 1 135 ? 2.414 -1.484 -14.905 1.00 80.62 135 ASN A CA 1
ATOM 1056 C C . ASN A 1 135 ? 1.826 -1.804 -16.294 1.00 80.62 135 ASN A C 1
ATOM 1058 O O . ASN A 1 135 ? 2.553 -1.922 -17.280 1.00 80.62 135 ASN A O 1
ATOM 1062 N N . HIS A 1 136 ? 0.500 -1.936 -16.350 1.00 75.25 136 HIS A N 1
ATOM 1063 C CA . HIS A 1 136 ? -0.256 -2.283 -17.555 1.00 75.25 136 HIS A CA 1
ATOM 1064 C C . HIS A 1 136 ? -0.501 -1.103 -18.513 1.00 75.25 136 HIS A C 1
ATOM 1066 O O . HIS A 1 136 ? -1.088 -1.311 -19.573 1.00 75.25 136 HIS A O 1
ATOM 1072 N N . ASP A 1 137 ? -0.090 0.123 -18.170 1.00 81.25 137 ASP A N 1
ATOM 1073 C CA . ASP A 1 137 ? -0.215 1.280 -19.060 1.00 81.25 137 ASP A CA 1
ATOM 1074 C C . ASP A 1 137 ? 0.582 1.048 -20.363 1.00 81.25 137 ASP A C 1
ATOM 1076 O O . ASP A 1 137 ? 1.806 0.899 -20.313 1.00 81.25 137 ASP A O 1
ATOM 1080 N N . PRO A 1 138 ? -0.065 1.044 -21.546 1.00 83.25 138 PRO A N 1
ATOM 1081 C CA . PRO A 1 138 ? 0.621 0.790 -22.812 1.00 83.25 138 PRO A CA 1
ATOM 1082 C C . PRO A 1 138 ? 1.796 1.738 -23.070 1.00 83.25 138 PRO A C 1
ATOM 1084 O O . PRO A 1 138 ? 2.770 1.349 -23.707 1.00 83.25 138 PRO A O 1
ATOM 1087 N N . ARG A 1 139 ? 1.747 2.963 -22.532 1.00 83.12 139 ARG A N 1
ATOM 1088 C CA . ARG A 1 139 ? 2.801 3.971 -22.710 1.00 83.12 139 ARG A CA 1
ATOM 1089 C C . ARG A 1 139 ? 4.111 3.565 -22.048 1.00 83.12 139 ARG A C 1
ATOM 1091 O O . ARG A 1 139 ? 5.171 3.837 -22.592 1.00 83.12 139 ARG A O 1
ATOM 1098 N N . VAL A 1 140 ? 4.046 2.893 -20.896 1.00 82.06 140 VAL A N 1
ATOM 1099 C CA . VAL A 1 140 ? 5.247 2.395 -20.200 1.00 82.06 140 VAL A CA 1
ATOM 1100 C C . VAL A 1 140 ? 5.696 1.029 -20.719 1.00 82.06 140 VAL A C 1
ATOM 1102 O O . VAL A 1 140 ? 6.746 0.531 -20.320 1.00 82.06 140 VAL A O 1
ATOM 1105 N N . LYS A 1 141 ? 4.922 0.432 -21.628 1.00 87.00 141 LYS A N 1
ATOM 1106 C CA . LYS A 1 141 ? 5.242 -0.806 -22.343 1.00 87.00 141 LYS A CA 1
ATOM 1107 C C . LYS A 1 141 ? 5.790 -0.567 -23.748 1.00 87.00 141 LYS A C 1
ATOM 1109 O O . LYS A 1 141 ? 6.083 -1.530 -24.452 1.00 87.00 141 LYS A O 1
ATOM 1114 N N . ASP A 1 142 ? 5.949 0.690 -24.153 1.00 90.00 142 ASP A N 1
ATOM 1115 C CA . ASP A 1 142 ? 6.443 1.019 -25.481 1.00 90.00 142 ASP A CA 1
ATOM 1116 C C . ASP A 1 142 ? 7.935 0.678 -25.617 1.00 90.00 142 ASP A C 1
ATOM 1118 O O . ASP A 1 142 ? 8.770 1.139 -24.832 1.00 90.00 142 ASP A O 1
ATOM 1122 N N . THR A 1 143 ? 8.264 -0.121 -26.635 1.00 90.44 143 THR A N 1
ATOM 1123 C CA . THR A 1 143 ? 9.627 -0.558 -26.960 1.00 90.44 143 THR A CA 1
ATOM 1124 C C . THR A 1 143 ? 10.541 0.567 -27.442 1.00 90.44 143 THR A C 1
ATOM 1126 O O . THR A 1 143 ? 11.755 0.355 -27.515 1.00 90.44 143 THR A O 1
ATOM 1129 N N . ILE A 1 144 ? 10.002 1.752 -27.755 1.00 93.06 144 ILE A N 1
ATOM 1130 C CA . ILE A 1 144 ? 10.816 2.931 -28.091 1.00 93.06 144 ILE A CA 1
ATOM 1131 C C . ILE A 1 144 ? 11.508 3.542 -26.866 1.00 93.06 14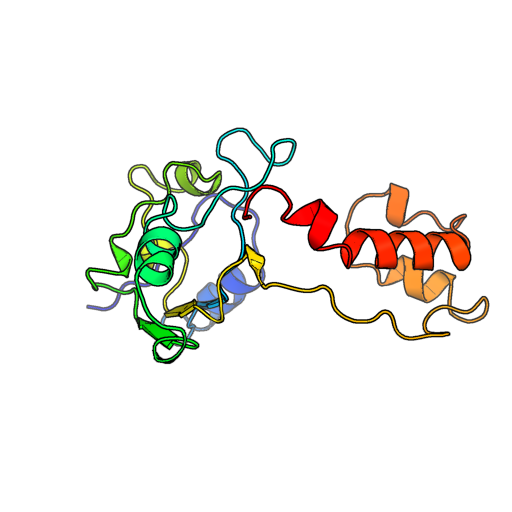4 ILE A C 1
ATOM 1133 O O . ILE A 1 144 ? 12.465 4.291 -27.040 1.00 93.06 144 ILE A O 1
ATOM 1137 N N . GLN A 1 145 ? 11.059 3.219 -25.646 1.00 92.06 145 GLN A N 1
ATOM 1138 C CA . GLN A 1 145 ? 11.632 3.783 -24.423 1.00 92.06 145 GLN A CA 1
ATOM 1139 C C . GLN A 1 145 ? 13.121 3.467 -24.289 1.00 92.06 145 GLN A C 1
ATOM 1141 O O . GLN A 1 145 ? 13.560 2.323 -24.428 1.00 92.06 145 GLN A O 1
ATOM 1146 N N . THR A 1 146 ? 13.887 4.493 -23.955 1.00 95.00 146 THR A N 1
ATOM 1147 C CA . THR A 1 146 ? 15.336 4.466 -23.769 1.00 95.00 146 THR A CA 1
ATOM 1148 C C . THR A 1 146 ? 15.713 4.113 -22.327 1.00 95.00 146 THR A C 1
ATOM 1150 O O . THR A 1 146 ? 14.928 4.296 -21.394 1.00 95.00 146 THR A O 1
ATOM 1153 N N . VAL A 1 147 ? 16.947 3.643 -22.099 1.00 94.94 147 VAL A N 1
ATOM 1154 C CA . VAL A 1 147 ? 17.454 3.383 -20.736 1.00 94.94 147 VAL A CA 1
ATOM 1155 C C . VAL A 1 147 ? 17.307 4.606 -19.804 1.00 94.94 147 VAL A C 1
ATOM 1157 O O . VAL A 1 147 ? 16.840 4.427 -18.675 1.00 94.94 147 VAL A O 1
ATOM 1160 N N . PRO A 1 148 ? 17.634 5.849 -20.220 1.00 94.69 148 PRO A N 1
ATOM 1161 C CA . PRO A 1 148 ? 17.396 7.038 -19.399 1.00 94.69 148 PRO A CA 1
ATOM 1162 C C . PRO A 1 148 ? 15.929 7.259 -19.009 1.00 94.69 148 PRO A C 1
ATOM 1164 O O . PRO A 1 148 ? 15.663 7.640 -17.869 1.00 94.69 148 PRO A O 1
ATOM 1167 N N . GLU A 1 149 ? 14.980 6.998 -19.909 1.00 92.94 149 GLU A N 1
ATOM 1168 C CA . GLU A 1 149 ? 13.545 7.139 -19.626 1.00 92.94 149 GLU A CA 1
ATOM 1169 C C . GLU A 1 149 ? 13.065 6.101 -18.611 1.00 92.94 149 GLU A C 1
ATOM 1171 O O . GLU A 1 149 ? 12.333 6.450 -17.683 1.00 92.94 149 GLU A O 1
ATOM 1176 N N . LEU A 1 150 ? 13.558 4.861 -18.697 1.00 92.19 150 LEU A N 1
ATOM 1177 C CA . LEU A 1 150 ? 13.280 3.828 -17.695 1.00 92.19 150 LEU A CA 1
ATOM 1178 C C . LEU A 1 150 ? 13.772 4.248 -16.300 1.00 92.19 150 LEU A C 1
ATOM 1180 O O . LEU A 1 150 ? 13.051 4.114 -15.308 1.00 92.19 150 LEU A O 1
ATOM 1184 N N . TYR A 1 151 ? 14.976 4.824 -16.206 1.00 92.94 151 TYR A N 1
ATOM 1185 C CA . TYR A 1 151 ? 15.468 5.386 -14.943 1.00 92.94 151 TYR A CA 1
ATOM 1186 C C . TYR A 1 151 ? 14.658 6.588 -14.471 1.00 92.94 151 TYR A C 1
ATOM 1188 O O . TYR A 1 151 ? 14.483 6.767 -13.264 1.00 92.94 151 TYR A O 1
ATOM 1196 N N . GLN A 1 152 ? 14.181 7.428 -15.388 1.00 90.62 152 GLN A N 1
ATOM 1197 C CA . GLN A 1 152 ? 13.334 8.561 -15.040 1.00 90.62 152 GLN A CA 1
ATOM 1198 C C . GLN A 1 152 ? 11.994 8.089 -14.460 1.00 90.62 152 GLN A C 1
ATOM 1200 O O . GLN A 1 152 ? 11.546 8.646 -13.456 1.00 90.62 152 GLN A O 1
ATOM 1205 N N . GLY A 1 153 ? 11.410 7.027 -15.022 1.00 88.94 153 GLY A N 1
ATOM 1206 C CA . GLY A 1 153 ? 10.234 6.349 -14.475 1.00 88.94 153 GLY A CA 1
ATOM 1207 C C . GLY A 1 153 ? 10.475 5.832 -13.057 1.00 88.94 153 GLY A C 1
ATOM 1208 O O . GLY A 1 153 ? 9.735 6.192 -12.143 1.00 88.94 153 GLY A O 1
ATOM 1209 N N . LEU A 1 154 ? 11.571 5.096 -12.831 1.00 89.25 154 LEU A N 1
ATOM 1210 C CA . LEU A 1 154 ? 11.933 4.626 -11.487 1.00 89.25 154 LEU A CA 1
ATOM 1211 C C . LEU A 1 154 ? 12.091 5.776 -10.490 1.00 89.25 154 LEU A C 1
ATOM 1213 O O . LEU A 1 154 ? 11.510 5.724 -9.411 1.00 89.25 154 LEU A O 1
ATOM 1217 N N . LYS A 1 155 ? 12.821 6.839 -10.852 1.00 89.62 155 LYS A N 1
ATOM 1218 C CA . LYS A 1 155 ? 12.984 8.024 -9.990 1.00 89.62 155 LYS A CA 1
ATOM 1219 C C . LYS A 1 155 ? 11.639 8.646 -9.628 1.00 89.62 155 LYS A C 1
ATOM 1221 O O . LYS A 1 155 ? 11.442 9.065 -8.491 1.00 89.62 155 LYS A O 1
ATOM 1226 N N . TRP A 1 156 ? 10.721 8.708 -10.589 1.00 88.69 156 TRP A N 1
ATOM 1227 C CA . TRP A 1 156 ? 9.377 9.232 -10.381 1.00 88.69 156 TRP A CA 1
ATOM 1228 C C . TRP A 1 156 ? 8.552 8.358 -9.432 1.00 88.69 156 TRP A C 1
ATOM 1230 O O . TRP A 1 156 ? 7.807 8.890 -8.600 1.00 88.69 156 TRP A O 1
ATOM 1240 N N . ASP A 1 157 ? 8.699 7.037 -9.530 1.00 86.94 157 ASP A N 1
ATOM 1241 C CA . ASP A 1 157 ? 8.015 6.072 -8.674 1.00 86.94 157 ASP A CA 1
ATOM 1242 C C . ASP A 1 157 ? 8.559 6.052 -7.247 1.00 86.94 157 ASP A C 1
ATOM 1244 O O . ASP A 1 157 ? 7.767 5.941 -6.306 1.00 86.94 157 ASP A O 1
ATOM 1248 N N . THR A 1 158 ? 9.872 6.226 -7.081 1.00 89.62 158 THR A N 1
ATOM 1249 C CA . THR A 1 158 ? 10.544 6.286 -5.778 1.00 89.62 158 THR A CA 1
ATOM 1250 C C . THR A 1 158 ? 10.493 7.674 -5.133 1.00 89.62 158 THR A C 1
ATOM 1252 O O . THR A 1 158 ? 10.895 7.824 -3.984 1.00 89.62 158 THR A O 1
ATOM 1255 N N . ASP A 1 159 ? 9.993 8.714 -5.806 1.00 89.31 159 ASP A N 1
ATOM 1256 C CA . ASP A 1 159 ? 9.857 10.048 -5.205 1.00 89.31 159 ASP A CA 1
ATOM 1257 C C . ASP A 1 159 ? 8.657 10.120 -4.245 1.00 89.31 159 ASP A C 1
ATOM 1259 O O . ASP A 1 159 ? 7.565 10.605 -4.563 1.00 89.31 159 ASP A O 1
ATOM 1263 N N . PHE A 1 160 ? 8.872 9.642 -3.023 1.00 86.81 160 PHE A N 1
ATOM 1264 C CA . PHE A 1 160 ? 7.863 9.651 -1.967 1.00 86.81 160 PHE A CA 1
ATOM 1265 C C . PHE A 1 160 ? 7.540 11.063 -1.481 1.00 86.81 160 PHE A C 1
ATOM 1267 O O . PHE A 1 160 ? 6.410 11.325 -1.077 1.00 86.81 160 PHE A O 1
ATOM 1274 N N . ARG A 1 161 ? 8.475 12.016 -1.594 1.00 82.69 161 ARG A N 1
ATOM 1275 C CA . ARG A 1 161 ? 8.211 13.417 -1.238 1.00 82.69 161 ARG A CA 1
ATOM 1276 C C . ARG A 1 161 ? 7.130 14.011 -2.130 1.00 82.69 161 ARG A C 1
ATOM 1278 O O . ARG A 1 161 ? 6.288 14.759 -1.639 1.00 82.69 161 ARG A O 1
ATOM 1285 N N . ARG A 1 162 ? 7.139 13.658 -3.415 1.00 85.62 162 ARG A N 1
ATOM 1286 C CA . ARG A 1 162 ? 6.084 14.003 -4.369 1.00 85.62 162 ARG A CA 1
ATOM 1287 C C . ARG A 1 162 ? 4.809 13.200 -4.118 1.00 85.62 162 ARG A C 1
ATOM 1289 O O . ARG A 1 162 ? 3.738 13.798 -4.039 1.00 85.62 162 ARG A O 1
ATOM 1296 N N . ARG A 1 163 ? 4.905 11.870 -3.990 1.00 81.00 163 ARG A N 1
ATOM 1297 C CA . ARG A 1 163 ? 3.735 10.971 -3.876 1.00 81.00 163 ARG A CA 1
ATOM 1298 C C . ARG A 1 163 ? 2.937 11.182 -2.591 1.00 81.00 163 ARG A C 1
ATOM 1300 O O . ARG A 1 163 ? 1.712 11.130 -2.632 1.00 81.00 163 ARG A O 1
ATOM 1307 N N . PHE A 1 164 ? 3.615 11.446 -1.477 1.00 82.25 164 PHE A N 1
ATOM 1308 C CA . PHE A 1 164 ? 3.028 11.548 -0.136 1.00 82.25 164 PHE A CA 1
ATOM 1309 C C . PHE A 1 164 ? 3.048 12.974 0.419 1.00 82.25 164 PHE A C 1
ATOM 1311 O O . PHE A 1 164 ? 2.933 13.181 1.621 1.00 82.25 164 PHE A O 1
ATOM 1318 N N . ARG A 1 165 ? 3.158 13.987 -0.451 1.00 80.38 165 ARG A N 1
ATOM 1319 C CA . ARG A 1 165 ? 3.221 15.405 -0.051 1.00 80.38 165 ARG A CA 1
ATOM 1320 C C . ARG A 1 165 ? 2.069 15.847 0.859 1.00 80.38 165 ARG A C 1
ATOM 1322 O O . ARG A 1 165 ? 2.255 16.760 1.650 1.00 80.38 165 ARG A O 1
ATOM 1329 N N . ILE A 1 166 ? 0.900 15.232 0.708 1.00 82.69 166 ILE A N 1
ATOM 1330 C CA . ILE A 1 166 ? -0.319 15.544 1.467 1.00 82.69 166 ILE A CA 1
ATOM 1331 C C . ILE A 1 166 ? -0.343 14.942 2.880 1.00 82.69 166 ILE A C 1
ATOM 1333 O O . ILE A 1 166 ? -1.214 15.301 3.661 1.00 82.69 166 ILE A O 1
ATOM 1337 N N . PHE A 1 167 ? 0.577 14.026 3.192 1.00 81.94 167 PHE A N 1
ATOM 1338 C CA . PHE A 1 167 ? 0.634 13.302 4.463 1.00 81.94 167 PHE A CA 1
ATOM 1339 C C . PHE A 1 167 ? 1.711 13.867 5.391 1.00 81.94 167 PHE A C 1
ATOM 1341 O O . PHE A 1 167 ? 2.398 13.112 6.071 1.00 81.94 167 PHE A O 1
ATOM 1348 N N . ARG A 1 168 ? 1.938 15.180 5.327 1.00 66.75 168 ARG A N 1
ATOM 1349 C CA . ARG A 1 168 ? 2.971 15.894 6.081 1.00 66.75 168 ARG A CA 1
ATOM 1350 C C . ARG A 1 168 ? 2.360 16.799 7.126 1.00 66.75 168 ARG A C 1
ATOM 1352 O O . ARG A 1 168 ? 1.298 17.380 6.815 1.00 66.75 168 ARG A O 1
#

pLDDT: mean 87.48, std 14.4, range [25.34, 98.0]

Sequence (168 aa):
MISSVRAVGTIVCLGNLVYAQIGEKCCTIFLHSPWPSKCGYSKPYVYPADGIIDALFAELSASYYPVGFDTRGTPFGSLPGNTSFWKYSYPDFTLEQYCDCYIFSKPLSQYEGVSVIKNWFTEANRLEAIAQIANHDPRVKDTIQTVPELYQGLKWDTDFRRRFRIFR

Foldseek 3Di:
DDDADDLDPDDDDPLNVVCVVPPPVDFFEDEQDFAAFLVGNVDATAGALNCPVVVVVVPDDPVCPFDKDFLAVDPQQQRFGPGHVCCVSDVTDTNSNVGRMYTHHDQLVPDAFDDDDPPPDDPVCLLVVLVPPPDPPVVSNDSVDDSVNVVVVSCVVRPSCVRVVVRD